Protein AF-A0AAU5YH77-F1 (afdb_monomer)

Radius of gyration: 15.63 Å; Cα contacts (8 Å, |Δi|>4): 44; chains: 1; bounding box: 36×35×32 Å

Sequence (97 aa):
MAREDDSPVEEPLRVAALADRLEVFAEAGFGEAVELAEAGADRAALVRALPPAAAATVGLVGDLDAVRARIDAYAEAGLDEIALVPATAGDRRGSGR

pLDDT: mean 76.53, std 15.7, range [35.44, 93.0]

Secondary structure (DSSP, 8-state):
----------HHHHHHHHHHHHHHHHHTT-HHHHHHHHTT--HHHHHHHS-TTHHHHHS--SSHHHHHHHHHHHHHTT----------TTSTTTT--

Mean predicted aligned error: 9.96 Å

Structure (mmCIF, N/CA/C/O backbone):
data_AF-A0AAU5YH77-F1
#
_entry.id   AF-A0AAU5YH77-F1
#
loop_
_atom_site.group_PDB
_atom_site.id
_atom_site.type_symbol
_atom_site.label_atom_id
_atom_site.label_alt_id
_atom_site.label_comp_id
_atom_site.label_asym_id
_atom_site.label_entity_id
_atom_site.label_seq_id
_atom_site.pdbx_PDB_ins_code
_atom_site.Cartn_x
_atom_site.Cartn_y
_atom_site.Cartn_z
_atom_site.occupancy
_atom_site.B_iso_or_equiv
_atom_site.auth_seq_id
_atom_site.auth_comp_id
_atom_site.auth_asym_id
_atom_site.auth_atom_id
_atom_site.pdbx_PDB_model_num
ATOM 1 N N . MET A 1 1 ? -17.398 6.948 -16.599 1.00 35.44 1 MET A N 1
ATOM 2 C CA . MET A 1 1 ? -16.128 7.254 -17.287 1.00 35.44 1 MET A CA 1
ATOM 3 C C . MET A 1 1 ? -15.520 8.439 -16.559 1.00 35.44 1 MET A C 1
ATOM 5 O O . MET A 1 1 ? -15.899 9.570 -16.841 1.00 35.44 1 MET A O 1
ATOM 9 N N . ALA A 1 2 ? -14.715 8.173 -15.526 1.00 38.72 2 ALA A N 1
ATOM 10 C CA . ALA A 1 2 ? -13.933 9.224 -14.885 1.00 38.72 2 ALA A CA 1
ATOM 11 C C . ALA A 1 2 ? -12.982 9.770 -15.953 1.00 38.72 2 ALA A C 1
ATOM 13 O O . ALA A 1 2 ? -12.313 8.991 -16.631 1.00 38.72 2 ALA A O 1
ATOM 14 N N . ARG A 1 3 ? -13.022 11.080 -16.194 1.00 37.56 3 ARG A N 1
ATOM 15 C CA . ARG A 1 3 ? -11.988 11.726 -16.992 1.00 37.56 3 ARG A CA 1
ATOM 16 C C . ARG A 1 3 ? -10.737 11.672 -16.131 1.00 37.56 3 ARG A C 1
ATOM 18 O O . ARG A 1 3 ? -10.737 12.269 -15.062 1.00 37.56 3 ARG A O 1
ATOM 25 N N . GLU A 1 4 ? -9.748 10.892 -16.552 1.00 47.94 4 GLU A N 1
ATOM 26 C CA . GLU A 1 4 ? -8.393 11.046 -16.036 1.00 47.94 4 GLU A CA 1
ATOM 27 C C . GLU A 1 4 ? -8.035 12.513 -16.283 1.00 47.94 4 GLU A C 1
ATOM 29 O O . GLU A 1 4 ? -8.089 12.986 -17.423 1.00 47.94 4 GLU A O 1
ATOM 34 N N . ASP A 1 5 ? -7.838 13.263 -15.202 1.00 50.09 5 ASP A N 1
ATOM 35 C CA . ASP A 1 5 ? -7.386 14.642 -15.272 1.00 50.09 5 ASP A CA 1
ATOM 36 C C . ASP A 1 5 ? -5.918 14.610 -15.708 1.00 50.09 5 ASP A C 1
ATOM 38 O O . ASP A 1 5 ? -5.005 14.597 -14.892 1.00 50.09 5 ASP A O 1
ATOM 42 N N . ASP A 1 6 ? -5.703 14.502 -17.020 1.00 55.59 6 ASP A N 1
ATOM 43 C CA . ASP A 1 6 ? -4.389 14.527 -17.678 1.00 55.59 6 ASP A CA 1
ATOM 44 C C . ASP A 1 6 ? -3.861 15.970 -17.814 1.00 55.59 6 ASP A C 1
ATOM 46 O O . ASP A 1 6 ? -3.026 16.287 -18.665 1.00 55.59 6 ASP A O 1
ATOM 50 N N . SER A 1 7 ? -4.386 16.890 -16.996 1.00 56.59 7 SER A N 1
ATOM 51 C CA . SER A 1 7 ? -3.865 18.245 -16.901 1.00 56.59 7 SER A CA 1
ATOM 52 C C . SER A 1 7 ? -2.411 18.171 -16.433 1.00 56.59 7 SER A C 1
ATOM 54 O O . SER A 1 7 ? -2.107 17.495 -15.444 1.00 56.59 7 SER A O 1
ATOM 56 N N . PRO A 1 8 ? -1.477 18.853 -17.115 1.00 48.00 8 PRO A N 1
ATOM 57 C CA . PRO A 1 8 ? -0.089 18.848 -16.704 1.00 48.00 8 PRO A CA 1
ATOM 58 C C . PRO A 1 8 ? 0.013 19.494 -15.321 1.00 48.00 8 PRO A C 1
ATOM 60 O O . PRO A 1 8 ? -0.098 20.705 -15.178 1.00 48.00 8 PRO A O 1
ATOM 63 N N . VAL A 1 9 ? 0.231 18.675 -14.293 1.00 57.38 9 VAL A N 1
ATOM 64 C CA . VAL A 1 9 ? 0.684 19.174 -12.994 1.00 57.38 9 VAL A CA 1
ATOM 65 C C . VAL A 1 9 ? 2.024 19.881 -13.207 1.00 57.38 9 VAL A C 1
ATOM 67 O O . VAL A 1 9 ? 2.970 19.287 -13.730 1.00 57.38 9 VAL A O 1
ATOM 70 N N . GLU A 1 10 ? 2.078 21.167 -12.866 1.00 56.41 10 GLU A N 1
ATOM 71 C CA . GLU A 1 10 ? 3.282 22.000 -12.944 1.00 56.41 10 GLU A CA 1
ATOM 72 C C . GLU A 1 10 ? 4.465 21.306 -12.233 1.00 56.41 10 GLU A C 1
ATOM 74 O O . GLU A 1 10 ? 4.271 20.620 -11.227 1.00 56.41 10 GLU A O 1
ATOM 79 N N . GLU A 1 11 ? 5.700 21.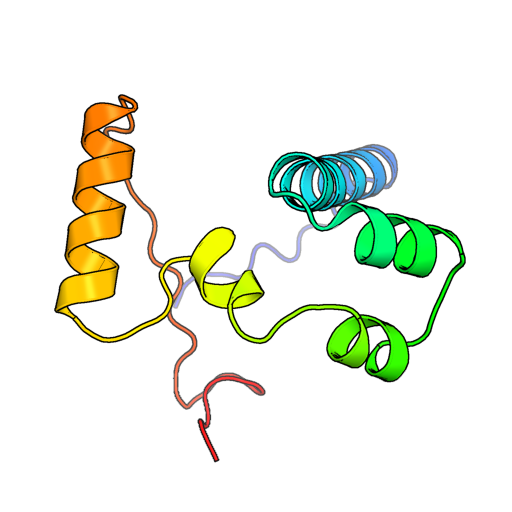464 -12.728 1.00 65.69 11 GLU A N 1
ATOM 80 C CA . GLU A 1 11 ? 6.883 20.763 -12.182 1.00 65.69 11 GLU A CA 1
ATOM 81 C C . GLU A 1 11 ? 7.045 20.847 -10.648 1.00 65.69 11 GLU A C 1
ATOM 83 O O . GLU A 1 11 ? 7.323 19.812 -10.039 1.00 65.69 11 GLU A O 1
ATOM 88 N N . PRO A 1 12 ? 6.812 21.999 -9.984 1.00 51.28 12 PRO A N 1
ATOM 89 C CA . PRO A 1 12 ? 6.888 22.083 -8.525 1.00 51.28 12 PRO A CA 1
ATOM 90 C C . PRO A 1 12 ? 5.850 21.201 -7.814 1.00 51.28 12 PRO A C 1
ATOM 92 O O . PRO A 1 12 ? 6.151 20.602 -6.784 1.00 51.28 12 PRO A O 1
ATOM 95 N N . LEU A 1 13 ? 4.646 21.070 -8.384 1.00 52.97 13 LEU A N 1
ATOM 96 C CA . LEU A 1 13 ? 3.590 20.202 -7.855 1.00 52.97 13 LEU A CA 1
ATOM 97 C C . LEU A 1 13 ? 3.898 18.719 -8.098 1.00 52.97 13 LEU A C 1
ATOM 99 O O . LEU A 1 13 ? 3.539 17.887 -7.270 1.00 52.97 13 LEU A O 1
ATOM 103 N N . ARG A 1 14 ? 4.611 18.370 -9.180 1.00 59.91 14 ARG A N 1
ATOM 104 C CA . ARG A 1 14 ? 5.094 16.993 -9.408 1.00 59.91 14 ARG A CA 1
ATOM 105 C C . ARG A 1 14 ? 6.126 16.567 -8.373 1.00 59.91 14 ARG A C 1
ATOM 107 O O . ARG A 1 14 ? 6.065 15.440 -7.892 1.00 59.91 14 ARG A O 1
ATOM 114 N N . VAL A 1 15 ? 7.066 17.455 -8.050 1.00 55.84 15 VAL A N 1
ATOM 115 C CA . VAL A 1 15 ? 8.105 17.180 -7.051 1.00 55.84 15 VAL A CA 1
ATOM 116 C C . VAL A 1 15 ? 7.485 17.046 -5.663 1.00 55.84 15 VAL A C 1
ATOM 118 O O . VAL A 1 15 ? 7.792 16.078 -4.977 1.00 55.84 15 VAL A O 1
ATOM 121 N N . ALA A 1 16 ? 6.561 17.938 -5.289 1.00 47.00 16 ALA A N 1
ATOM 122 C CA . ALA A 1 16 ? 5.839 17.846 -4.020 1.00 47.00 16 ALA A CA 1
ATOM 123 C C . ALA A 1 16 ? 5.001 16.561 -3.921 1.00 47.00 16 ALA A C 1
ATOM 125 O O . ALA A 1 16 ? 5.145 15.815 -2.965 1.00 47.00 16 ALA A O 1
ATOM 126 N N . ALA A 1 17 ? 4.216 16.220 -4.949 1.00 58.50 17 ALA A N 1
ATOM 127 C CA . ALA A 1 17 ? 3.417 14.993 -4.942 1.00 58.50 17 ALA A CA 1
ATOM 128 C C . ALA A 1 17 ? 4.275 13.716 -4.889 1.00 58.50 17 ALA A C 1
ATOM 130 O O . ALA A 1 17 ? 3.863 12.712 -4.309 1.00 58.50 17 ALA A O 1
ATOM 131 N N . LEU A 1 18 ? 5.464 13.724 -5.504 1.00 62.28 18 LEU A N 1
ATOM 132 C CA . LEU A 1 18 ? 6.394 12.600 -5.422 1.00 62.28 18 LEU A CA 1
ATOM 133 C C . LEU A 1 18 ? 7.054 12.516 -4.039 1.00 62.28 18 LEU A C 1
ATOM 135 O O . LEU A 1 18 ? 7.167 11.413 -3.509 1.00 62.28 18 LEU A O 1
ATOM 139 N N . ALA A 1 19 ? 7.453 13.654 -3.467 1.00 59.88 19 ALA A N 1
ATOM 140 C CA . ALA A 1 19 ? 8.032 13.745 -2.129 1.00 59.88 19 ALA A CA 1
ATOM 141 C C . ALA A 1 19 ? 7.029 13.297 -1.055 1.00 59.88 19 ALA A C 1
ATOM 143 O O . ALA A 1 19 ? 7.348 12.394 -0.287 1.00 59.88 19 ALA A O 1
ATOM 144 N N . ASP A 1 20 ? 5.793 13.802 -1.099 1.00 66.25 20 ASP A N 1
ATOM 145 C CA . ASP A 1 20 ? 4.696 13.383 -0.215 1.00 66.25 20 ASP A CA 1
ATOM 146 C C . ASP A 1 20 ? 4.452 11.874 -0.325 1.00 66.25 20 ASP A C 1
ATOM 148 O O . ASP A 1 20 ? 4.225 11.175 0.663 1.00 66.25 20 ASP A O 1
ATOM 152 N N . ARG A 1 21 ? 4.548 11.323 -1.544 1.00 70.50 21 ARG A N 1
ATOM 153 C CA . ARG A 1 21 ? 4.399 9.883 -1.750 1.00 70.50 21 ARG A CA 1
ATOM 154 C C . ARG A 1 21 ? 5.521 9.105 -1.077 1.00 70.50 21 ARG A C 1
ATOM 156 O O . ARG A 1 21 ? 5.234 8.052 -0.526 1.00 70.50 21 ARG A O 1
ATOM 163 N N . LEU A 1 22 ? 6.769 9.568 -1.149 1.00 80.69 22 LEU A N 1
ATOM 164 C CA . LEU A 1 22 ? 7.921 8.893 -0.541 1.00 80.69 22 LEU A CA 1
ATOM 165 C C . LEU A 1 22 ? 7.914 8.997 0.987 1.00 80.69 22 LEU A C 1
ATOM 167 O O . LEU A 1 22 ? 8.235 8.012 1.651 1.00 80.69 22 LEU A O 1
ATOM 171 N N . GLU A 1 23 ? 7.474 10.128 1.537 1.00 83.50 23 GLU A N 1
ATOM 172 C CA . GLU A 1 23 ? 7.341 10.337 2.981 1.00 83.50 23 GLU A CA 1
ATOM 173 C C . GLU A 1 23 ? 6.391 9.310 3.616 1.00 83.50 23 GLU A C 1
ATOM 175 O O . GLU A 1 23 ? 6.741 8.681 4.613 1.00 83.50 23 GLU A O 1
ATOM 180 N N . VAL A 1 24 ? 5.256 9.012 2.966 1.00 83.88 24 VAL A N 1
ATOM 181 C CA . VAL A 1 24 ? 4.330 7.952 3.411 1.00 83.88 24 VAL A CA 1
ATOM 182 C C . VAL A 1 24 ? 5.004 6.574 3.473 1.00 83.88 24 VAL A C 1
ATOM 184 O O . VAL A 1 24 ? 4.718 5.792 4.379 1.00 83.88 24 VAL A O 1
ATOM 187 N N . PHE A 1 25 ? 5.908 6.244 2.542 1.00 86.62 25 PHE A N 1
ATOM 188 C CA . PHE A 1 25 ? 6.641 4.970 2.590 1.00 86.62 25 PHE A CA 1
ATOM 189 C C . PHE A 1 25 ? 7.711 4.963 3.685 1.00 86.62 25 PHE A C 1
ATOM 191 O O . PHE A 1 25 ? 7.883 3.936 4.342 1.00 86.62 25 PHE A O 1
ATOM 198 N N . ALA A 1 26 ? 8.412 6.078 3.891 1.00 89.00 26 ALA A N 1
ATOM 199 C CA . ALA A 1 26 ? 9.414 6.201 4.943 1.00 89.00 26 ALA A CA 1
ATOM 200 C C . ALA A 1 26 ? 8.776 6.049 6.334 1.00 89.00 26 ALA A C 1
ATOM 202 O O . ALA A 1 26 ? 9.221 5.205 7.114 1.00 89.00 26 ALA A O 1
ATOM 203 N N . GLU A 1 27 ? 7.683 6.770 6.598 1.00 88.25 27 GLU A N 1
ATOM 204 C CA . GLU A 1 27 ? 6.955 6.726 7.874 1.00 88.25 27 GLU A CA 1
ATOM 205 C C . GLU A 1 27 ? 6.289 5.361 8.118 1.00 88.25 27 GLU A C 1
ATOM 207 O O . GLU A 1 27 ? 6.212 4.877 9.244 1.00 88.25 27 GLU A O 1
ATOM 212 N N . ALA A 1 28 ? 5.888 4.666 7.049 1.00 85.88 28 ALA A N 1
ATOM 213 C CA . ALA A 1 28 ? 5.405 3.287 7.121 1.00 85.88 28 ALA A CA 1
ATOM 214 C C . ALA A 1 28 ? 6.515 2.241 7.383 1.00 85.88 28 ALA A C 1
ATOM 216 O O . ALA A 1 28 ? 6.226 1.042 7.423 1.00 85.88 28 ALA A O 1
ATOM 217 N N . GLY A 1 29 ? 7.772 2.668 7.559 1.00 89.50 29 GLY A N 1
ATOM 218 C CA . GLY A 1 29 ? 8.914 1.808 7.877 1.00 89.50 29 GLY A CA 1
ATOM 219 C C . GLY A 1 29 ? 9.664 1.254 6.662 1.00 89.50 29 GLY A C 1
ATOM 220 O O . GLY A 1 29 ? 10.468 0.337 6.812 1.00 89.50 29 GLY A O 1
ATOM 221 N N . PHE A 1 30 ? 9.433 1.791 5.459 1.00 90.69 30 PHE A N 1
ATOM 222 C CA . PHE A 1 30 ? 10.069 1.339 4.212 1.00 90.69 30 PHE A CA 1
ATOM 223 C C . PHE A 1 30 ? 11.222 2.248 3.754 1.00 90.69 30 PHE A C 1
ATOM 225 O O . PHE A 1 30 ? 11.460 2.383 2.554 1.00 90.69 30 PHE A O 1
ATOM 232 N N . GLY A 1 31 ? 11.953 2.855 4.696 1.00 89.81 31 GLY A N 1
ATOM 233 C CA . GLY A 1 31 ? 13.034 3.814 4.419 1.00 89.81 31 GLY A CA 1
ATOM 234 C C . GLY A 1 31 ? 14.106 3.307 3.444 1.00 89.81 31 GLY A C 1
ATOM 235 O O . GLY A 1 31 ? 14.479 4.030 2.530 1.00 89.81 31 GLY A O 1
ATOM 236 N N . GLU A 1 32 ? 14.518 2.039 3.536 1.00 89.75 32 GLU A N 1
ATOM 237 C CA . GLU A 1 32 ? 15.499 1.445 2.605 1.00 89.75 32 GLU A CA 1
ATOM 238 C C . GLU A 1 32 ? 15.012 1.467 1.143 1.00 89.75 32 GLU A C 1
ATOM 240 O O . GLU A 1 32 ? 15.771 1.747 0.215 1.00 89.75 32 GLU A O 1
ATOM 245 N N . ALA A 1 33 ? 13.718 1.222 0.916 1.00 89.81 33 ALA A N 1
ATOM 246 C CA . ALA A 1 33 ? 13.137 1.302 -0.421 1.00 89.81 33 ALA A CA 1
ATOM 247 C C . ALA A 1 33 ? 13.044 2.754 -0.923 1.00 89.81 33 ALA A C 1
ATOM 249 O O . ALA A 1 33 ? 13.134 2.982 -2.131 1.00 89.81 33 ALA A O 1
ATOM 250 N N . VAL A 1 34 ? 12.883 3.724 -0.015 1.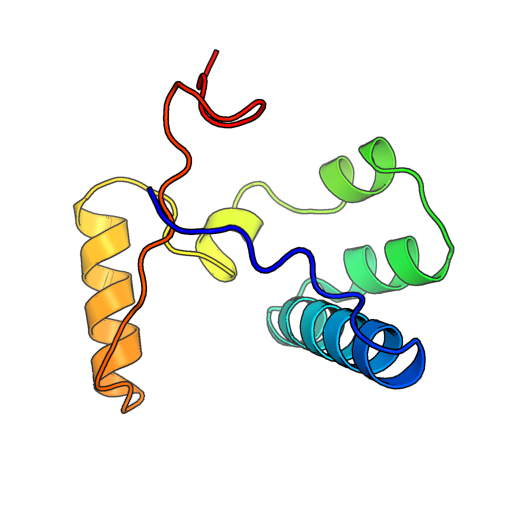00 90.81 34 VAL A N 1
ATOM 251 C CA . VAL A 1 34 ? 12.893 5.160 -0.333 1.00 90.81 34 VAL A CA 1
ATOM 252 C C . VAL A 1 34 ? 14.300 5.614 -0.724 1.00 90.81 34 VAL A C 1
ATOM 254 O O . VAL A 1 34 ? 14.454 6.203 -1.790 1.00 90.81 34 VAL A O 1
ATOM 257 N N . GLU A 1 35 ? 15.330 5.245 0.040 1.00 92.19 35 GLU A N 1
ATOM 258 C CA . GLU A 1 35 ? 16.733 5.549 -0.286 1.00 92.19 35 GLU A CA 1
ATOM 259 C C . GLU A 1 35 ? 17.135 4.988 -1.660 1.00 92.19 35 GLU A C 1
ATOM 261 O O . GLU A 1 35 ? 17.756 5.671 -2.478 1.00 92.19 35 GLU A O 1
ATOM 266 N N . LEU A 1 36 ? 16.724 3.751 -1.962 1.00 90.56 36 LEU A N 1
ATOM 267 C CA . LEU A 1 36 ? 16.942 3.148 -3.278 1.00 90.56 36 LEU A CA 1
ATOM 268 C C . LEU A 1 36 ? 16.230 3.924 -4.395 1.00 90.56 36 LEU A C 1
ATOM 270 O O . LEU A 1 36 ? 16.779 4.063 -5.490 1.00 90.56 36 LEU A O 1
ATOM 274 N N . ALA A 1 37 ? 15.017 4.422 -4.146 1.00 88.88 37 ALA A N 1
ATOM 275 C CA . ALA A 1 37 ? 14.268 5.194 -5.132 1.00 88.88 37 ALA A CA 1
ATOM 276 C C . ALA A 1 37 ? 14.938 6.546 -5.413 1.00 88.88 37 ALA A C 1
ATOM 278 O O . ALA A 1 37 ? 15.077 6.920 -6.578 1.00 88.88 37 ALA A O 1
ATOM 279 N N . GLU A 1 38 ? 15.410 7.238 -4.375 1.00 89.50 38 GLU A N 1
ATOM 280 C CA . GLU A 1 38 ? 16.157 8.496 -4.501 1.00 89.50 38 GLU A CA 1
ATOM 281 C C . GLU A 1 38 ? 17.492 8.309 -5.233 1.00 89.50 38 GLU A C 1
ATOM 283 O O . GLU A 1 38 ? 17.882 9.148 -6.044 1.00 89.50 38 GLU A O 1
ATOM 288 N N . ALA A 1 39 ? 18.153 7.166 -5.032 1.00 92.12 39 ALA A N 1
ATOM 289 C CA . ALA A 1 39 ? 19.358 6.784 -5.766 1.00 92.12 39 ALA A CA 1
ATOM 290 C C . ALA A 1 39 ? 19.099 6.408 -7.242 1.00 92.12 39 ALA A C 1
ATOM 292 O O . ALA A 1 39 ? 20.040 6.093 -7.975 1.00 92.12 39 ALA A O 1
ATOM 293 N N . GLY A 1 40 ? 17.841 6.424 -7.696 1.00 90.75 40 GLY A N 1
ATOM 294 C CA . GLY A 1 40 ? 17.464 6.108 -9.072 1.00 90.75 40 GLY A CA 1
ATOM 295 C C . GLY A 1 40 ? 17.452 4.611 -9.385 1.00 90.75 40 GLY A C 1
ATOM 296 O O . GLY A 1 40 ? 17.635 4.231 -10.545 1.00 90.75 40 GLY A O 1
ATOM 297 N N . ALA A 1 41 ? 17.259 3.749 -8.380 1.00 92.19 41 ALA A N 1
ATOM 298 C CA . ALA A 1 41 ? 17.175 2.308 -8.590 1.00 92.19 41 ALA A CA 1
ATOM 299 C C . ALA A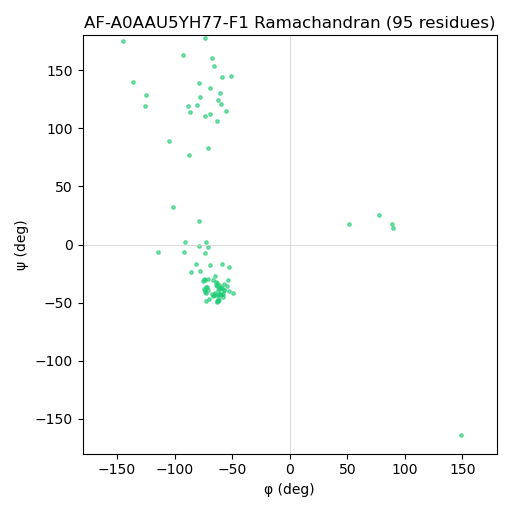 1 41 ? 16.036 1.939 -9.552 1.00 92.19 41 ALA A C 1
ATOM 301 O O . ALA A 1 41 ? 14.954 2.534 -9.558 1.00 92.19 41 ALA A O 1
ATOM 302 N N . ASP A 1 42 ? 16.269 0.908 -10.365 1.00 88.31 42 ASP A N 1
ATOM 303 C CA . ASP A 1 42 ? 15.248 0.438 -11.289 1.00 88.31 42 ASP A CA 1
ATOM 304 C C . ASP A 1 42 ? 14.045 -0.184 -10.557 1.00 88.31 42 ASP A C 1
ATOM 306 O O . ASP A 1 42 ? 14.102 -0.623 -9.403 1.00 88.31 42 ASP A O 1
ATOM 310 N N . ARG A 1 43 ? 12.919 -0.271 -11.272 1.00 85.19 43 ARG A N 1
ATOM 311 C CA . ARG A 1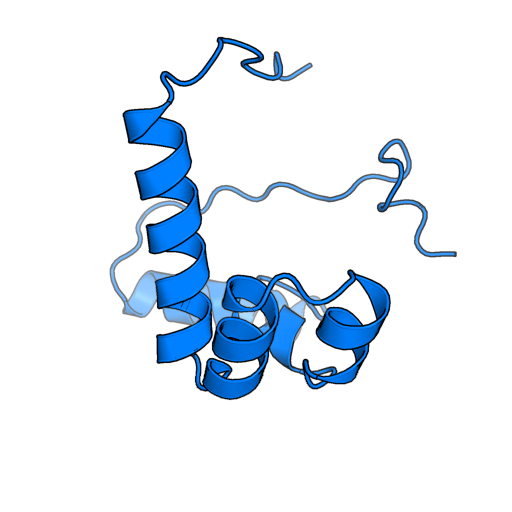 43 ? 11.667 -0.815 -10.735 1.00 85.19 43 ARG A CA 1
ATOM 312 C C . ARG A 1 43 ? 11.827 -2.221 -10.145 1.00 85.19 43 ARG A C 1
ATOM 314 O O . ARG A 1 43 ? 11.123 -2.554 -9.196 1.00 85.19 43 ARG A O 1
ATOM 321 N N . ALA A 1 44 ? 12.667 -3.074 -10.729 1.00 87.06 44 ALA A N 1
ATOM 322 C CA . ALA A 1 44 ? 12.822 -4.447 -10.263 1.00 87.06 44 ALA A CA 1
ATOM 323 C C . ALA A 1 44 ? 13.588 -4.500 -8.935 1.00 87.06 44 ALA A C 1
ATOM 325 O O . ALA A 1 44 ? 13.250 -5.316 -8.080 1.00 87.06 44 ALA A O 1
ATOM 326 N N . ALA A 1 45 ? 14.578 -3.625 -8.747 1.00 88.75 45 ALA A N 1
ATOM 327 C CA . ALA A 1 45 ? 15.274 -3.451 -7.478 1.00 88.75 45 ALA A CA 1
ATOM 328 C C . ALA A 1 45 ? 14.324 -2.964 -6.375 1.00 88.75 45 ALA A C 1
ATOM 330 O O . ALA A 1 45 ? 14.264 -3.589 -5.318 1.00 88.75 45 ALA A O 1
ATOM 331 N N . LEU A 1 46 ? 13.502 -1.949 -6.655 1.00 88.38 46 LEU A N 1
ATOM 332 C CA . LEU A 1 46 ? 12.525 -1.424 -5.693 1.00 88.38 46 LEU A CA 1
ATOM 333 C C . LEU A 1 46 ? 11.484 -2.469 -5.272 1.00 88.38 46 LEU A C 1
ATOM 335 O O . LEU A 1 46 ? 11.178 -2.612 -4.093 1.00 88.38 46 LEU A O 1
ATOM 339 N N . VAL A 1 47 ? 10.966 -3.248 -6.228 1.00 86.38 47 VAL A N 1
ATOM 340 C CA . VAL A 1 47 ? 10.002 -4.323 -5.933 1.00 86.38 47 VAL A CA 1
ATOM 341 C C . VAL A 1 47 ? 10.615 -5.420 -5.060 1.00 86.38 47 VAL A C 1
ATOM 343 O O . VAL A 1 47 ? 9.899 -6.012 -4.263 1.00 86.38 47 VAL A O 1
ATOM 346 N N . ARG A 1 48 ? 11.918 -5.699 -5.190 1.00 88.12 48 ARG A N 1
ATOM 347 C CA . ARG A 1 48 ? 12.604 -6.674 -4.326 1.00 88.12 48 ARG A CA 1
ATOM 348 C C . ARG A 1 48 ? 12.877 -6.142 -2.920 1.00 88.12 48 ARG A C 1
ATOM 350 O O . ARG A 1 48 ? 12.904 -6.943 -1.994 1.00 88.12 48 ARG A O 1
ATOM 357 N N . ALA A 1 49 ? 13.104 -4.837 -2.778 1.00 88.62 49 ALA A N 1
ATOM 358 C CA . ALA A 1 49 ? 13.360 -4.200 -1.487 1.00 88.62 49 ALA A CA 1
ATOM 359 C C . ALA A 1 49 ? 12.087 -4.070 -0.633 1.00 88.62 49 ALA A C 1
ATOM 361 O O . ALA A 1 49 ? 12.151 -4.116 0.591 1.00 88.62 49 ALA A O 1
ATOM 362 N N . LEU A 1 50 ? 10.917 -3.936 -1.266 1.00 87.38 50 LEU A N 1
ATOM 363 C CA . LEU A 1 50 ? 9.647 -3.868 -0.549 1.00 87.38 50 LEU A CA 1
ATOM 364 C C . LEU A 1 50 ? 9.190 -5.264 -0.090 1.00 87.38 50 LEU A C 1
ATOM 366 O O . LEU A 1 50 ? 9.052 -6.169 -0.920 1.00 87.38 50 LEU A O 1
ATOM 370 N N . PRO A 1 51 ? 8.875 -5.457 1.204 1.00 84.81 51 PRO A N 1
ATOM 371 C CA . PRO A 1 51 ? 8.295 -6.710 1.662 1.00 84.81 51 PRO A CA 1
ATOM 372 C C . PRO A 1 51 ? 6.893 -6.905 1.059 1.00 84.81 51 PRO A C 1
ATOM 374 O O . PRO A 1 51 ? 6.187 -5.923 0.818 1.00 84.81 51 PRO A O 1
ATOM 377 N N . PRO A 1 52 ? 6.413 -8.154 0.890 1.00 80.50 52 PRO A N 1
ATOM 378 C CA . PRO A 1 52 ? 5.070 -8.420 0.361 1.00 80.50 52 PRO A CA 1
ATOM 379 C C . PRO A 1 52 ? 3.943 -7.705 1.124 1.00 80.50 52 PRO A C 1
ATOM 381 O O . PRO A 1 52 ? 2.937 -7.321 0.534 1.00 80.50 52 PRO A O 1
ATOM 384 N N . ALA A 1 53 ? 4.132 -7.481 2.429 1.00 79.12 53 ALA A N 1
ATOM 385 C CA . ALA A 1 53 ? 3.185 -6.768 3.281 1.00 79.12 53 ALA A CA 1
ATOM 386 C C . ALA A 1 53 ? 3.072 -5.264 2.967 1.00 79.12 53 ALA A C 1
ATOM 388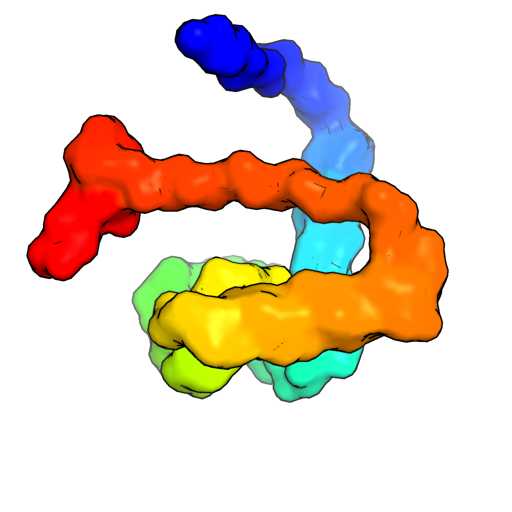 O O . ALA A 1 53 ? 2.073 -4.654 3.337 1.00 79.12 53 ALA A O 1
ATOM 389 N N . ALA A 1 54 ? 4.036 -4.665 2.256 1.00 83.00 54 ALA A N 1
ATOM 390 C CA . ALA A 1 54 ? 4.070 -3.224 2.014 1.00 83.00 54 ALA A CA 1
ATOM 391 C C . ALA A 1 54 ? 2.803 -2.710 1.323 1.00 83.00 54 ALA A C 1
ATOM 393 O O . ALA A 1 54 ? 2.273 -1.674 1.713 1.00 83.00 54 ALA A O 1
ATOM 394 N N . ALA A 1 55 ? 2.263 -3.468 0.362 1.00 78.88 55 ALA A N 1
ATOM 395 C CA . ALA A 1 55 ? 1.025 -3.109 -0.328 1.00 78.88 55 ALA A CA 1
ATOM 396 C C . ALA A 1 55 ? -0.183 -3.028 0.621 1.00 78.88 55 ALA A C 1
ATOM 398 O O . ALA A 1 55 ? -1.023 -2.144 0.469 1.00 78.88 55 ALA A O 1
ATOM 399 N N . ALA A 1 56 ? -0.250 -3.917 1.615 1.00 77.62 56 ALA A N 1
ATOM 400 C CA . ALA A 1 56 ? -1.299 -3.900 2.627 1.00 77.62 56 ALA A CA 1
ATOM 401 C C . ALA A 1 56 ? -1.061 -2.823 3.695 1.00 77.62 56 ALA A C 1
ATOM 403 O O . ALA A 1 56 ? -2.012 -2.376 4.329 1.00 77.62 56 ALA A O 1
ATOM 404 N N . THR A 1 57 ? 0.176 -2.368 3.905 1.00 80.69 57 THR A N 1
ATOM 405 C CA . THR A 1 57 ? 0.473 -1.257 4.822 1.00 80.69 57 THR A CA 1
ATOM 406 C C . THR A 1 57 ? 0.025 0.082 4.240 1.00 80.69 57 THR A C 1
ATOM 408 O O . THR A 1 57 ? -0.683 0.823 4.914 1.00 80.69 57 THR A O 1
ATOM 411 N N . VAL A 1 58 ? 0.366 0.373 2.980 1.00 78.12 58 VAL A N 1
ATOM 412 C CA . VAL A 1 58 ? 0.088 1.687 2.360 1.00 78.12 58 VAL A CA 1
ATOM 413 C C . VAL A 1 58 ? -1.246 1.764 1.612 1.00 78.12 58 VAL A C 1
ATOM 415 O O . VAL A 1 58 ? -1.620 2.832 1.138 1.00 78.12 58 VAL A O 1
ATOM 418 N N . GLY A 1 59 ? -1.966 0.647 1.469 1.00 79.06 59 GLY A N 1
ATOM 419 C CA . GLY A 1 59 ? -3.219 0.592 0.721 1.00 79.06 59 GLY A CA 1
ATOM 420 C C . GLY A 1 59 ? -4.253 -0.371 1.301 1.00 79.06 59 GLY A C 1
ATOM 421 O O . GLY A 1 59 ? -3.998 -1.110 2.251 1.00 79.06 59 GLY A O 1
ATOM 422 N N . LEU A 1 60 ? -5.439 -0.363 0.690 1.00 83.00 60 LEU A N 1
ATOM 423 C CA . LEU A 1 60 ? -6.547 -1.277 0.982 1.00 83.00 60 LEU A CA 1
ATOM 424 C C . LEU A 1 60 ? -6.392 -2.553 0.146 1.00 83.00 60 LEU A C 1
ATOM 426 O O . LEU A 1 60 ? -7.037 -2.719 -0.888 1.00 83.00 60 LEU A O 1
ATOM 430 N N . VAL A 1 61 ? -5.478 -3.429 0.567 1.00 83.31 61 VAL A N 1
ATOM 431 C CA . VAL A 1 61 ? -5.122 -4.663 -0.149 1.00 83.31 61 VAL A CA 1
ATOM 432 C C . VAL A 1 61 ? -5.292 -5.866 0.770 1.00 83.31 61 VAL A C 1
ATOM 434 O O . VAL A 1 61 ? -4.746 -5.889 1.870 1.00 83.31 61 VAL A O 1
ATOM 437 N N . GLY A 1 62 ? -6.013 -6.882 0.303 1.00 80.88 62 GLY A N 1
ATOM 438 C CA . GLY A 1 62 ? -6.268 -8.106 1.057 1.00 80.88 62 GLY A CA 1
ATOM 439 C C . GLY A 1 62 ? -7.619 -8.714 0.704 1.00 80.88 62 GLY A C 1
ATOM 440 O O . GLY A 1 62 ? -8.221 -8.368 -0.315 1.00 80.88 62 GLY A O 1
ATOM 441 N N . ASP A 1 63 ? -8.085 -9.628 1.549 1.00 86.12 63 ASP A N 1
ATOM 442 C CA . ASP A 1 63 ? -9.464 -10.103 1.505 1.00 86.12 63 ASP A CA 1
ATOM 443 C C . ASP A 1 63 ? -10.445 -9.051 2.055 1.00 86.12 63 ASP A C 1
ATOM 445 O O . ASP A 1 63 ? -10.070 -7.954 2.480 1.00 86.12 63 ASP A O 1
ATOM 449 N N . LEU A 1 64 ? -11.737 -9.377 2.008 1.00 88.19 64 LEU A N 1
ATOM 450 C CA . LEU A 1 64 ? -12.798 -8.465 2.426 1.00 88.19 64 LEU A CA 1
ATOM 451 C C . LEU A 1 64 ? -12.675 -8.044 3.897 1.00 88.19 64 LEU A C 1
ATOM 453 O O . LEU A 1 64 ? -12.982 -6.897 4.224 1.00 88.19 64 LEU A O 1
ATOM 457 N N . ASP A 1 65 ? -12.238 -8.948 4.771 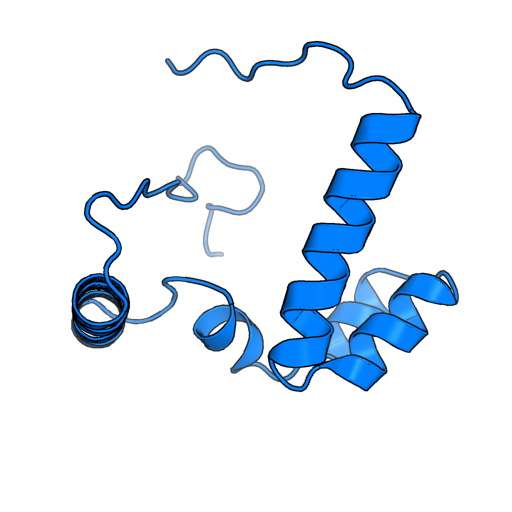1.00 91.31 65 ASP A N 1
ATOM 458 C CA . ASP A 1 65 ? -12.142 -8.678 6.204 1.00 91.31 65 ASP A CA 1
ATOM 459 C C . ASP A 1 65 ? -10.954 -7.757 6.498 1.00 91.31 65 ASP A C 1
ATOM 461 O O . ASP A 1 65 ? -11.101 -6.785 7.242 1.00 91.31 65 ASP A O 1
ATOM 465 N N . ALA A 1 66 ? -9.814 -7.974 5.833 1.00 87.38 66 ALA A N 1
ATOM 466 C CA . ALA A 1 66 ? -8.658 -7.083 5.905 1.00 87.38 66 ALA A CA 1
ATOM 467 C C . ALA A 1 66 ? -8.989 -5.662 5.416 1.00 87.38 66 ALA A C 1
ATOM 469 O O . ALA A 1 66 ? -8.600 -4.675 6.046 1.00 87.38 66 ALA A O 1
ATOM 470 N N . VAL A 1 67 ? -9.741 -5.548 4.315 1.00 89.31 67 VAL A N 1
ATOM 471 C CA . VAL A 1 67 ? -10.174 -4.250 3.774 1.00 89.31 67 VAL A CA 1
ATOM 472 C C . VAL A 1 67 ? -11.123 -3.536 4.739 1.00 89.31 67 VAL A C 1
ATOM 474 O O . VAL A 1 67 ? -10.949 -2.343 4.982 1.00 89.31 67 VAL A O 1
ATOM 477 N N . ARG A 1 68 ? -12.091 -4.247 5.332 1.00 91.25 68 ARG A N 1
ATOM 478 C CA . ARG A 1 68 ? -13.018 -3.670 6.322 1.00 91.25 68 ARG A CA 1
ATOM 479 C C . ARG A 1 68 ? -12.301 -3.178 7.571 1.00 91.25 68 ARG A C 1
ATOM 481 O O . ARG A 1 68 ? -12.485 -2.028 7.946 1.00 91.25 68 ARG A O 1
ATOM 488 N N . ALA A 1 69 ? -11.424 -4.000 8.143 1.00 90.38 69 ALA A N 1
ATOM 489 C CA . ALA A 1 69 ? -10.658 -3.624 9.328 1.00 90.38 69 ALA A CA 1
ATOM 490 C C . ALA A 1 69 ? -9.828 -2.348 9.103 1.00 90.38 69 ALA A C 1
ATOM 492 O O . ALA A 1 69 ? -9.652 -1.538 10.012 1.00 90.38 69 ALA A O 1
ATOM 493 N N . ARG A 1 70 ? -9.323 -2.141 7.880 1.00 88.25 70 ARG A N 1
ATOM 494 C CA . ARG A 1 70 ? -8.593 -0.919 7.538 1.00 88.25 70 ARG A CA 1
ATOM 495 C C . ARG A 1 70 ? -9.504 0.295 7.360 1.00 88.25 70 ARG A C 1
ATOM 497 O O . ARG A 1 70 ? -9.110 1.381 7.769 1.00 88.25 70 ARG A O 1
ATOM 504 N N . ILE A 1 71 ? -10.688 0.124 6.773 1.00 90.94 71 ILE A N 1
ATOM 505 C CA . ILE A 1 71 ? -11.697 1.192 6.698 1.00 90.94 71 ILE A CA 1
ATOM 506 C C . ILE A 1 71 ? -12.062 1.666 8.109 1.00 90.94 71 ILE A C 1
ATOM 508 O O . ILE A 1 71 ? -12.053 2.869 8.354 1.00 90.94 71 ILE A O 1
ATOM 512 N N . ASP A 1 72 ? -12.284 0.736 9.040 1.00 92.50 72 ASP A N 1
ATOM 513 C CA . ASP A 1 72 ? -12.579 1.068 10.437 1.00 92.50 72 ASP A CA 1
ATOM 514 C C . ASP A 1 72 ? -11.417 1.843 11.077 1.00 92.50 72 ASP A C 1
ATOM 516 O O . ASP A 1 72 ? -11.629 2.871 11.711 1.00 92.50 72 ASP A O 1
ATOM 520 N N . ALA A 1 73 ? -10.169 1.423 10.842 1.00 89.50 73 ALA A N 1
ATOM 521 C CA . ALA A 1 73 ? -8.995 2.142 11.340 1.00 89.50 73 ALA A CA 1
ATOM 522 C C . ALA A 1 73 ? -8.885 3.580 10.793 1.00 89.50 73 ALA A C 1
ATOM 524 O O . ALA A 1 73 ? -8.437 4.472 11.510 1.00 89.50 73 ALA A O 1
ATOM 525 N N . TYR A 1 74 ? -9.289 3.823 9.542 1.00 88.06 74 TYR A N 1
ATOM 526 C CA . TYR A 1 74 ? -9.341 5.177 8.983 1.00 88.06 74 TYR A CA 1
ATOM 527 C C . TYR A 1 74 ? -10.468 6.011 9.596 1.00 88.06 74 TYR A C 1
ATOM 529 O O . TYR A 1 74 ? -10.247 7.182 9.899 1.00 88.06 74 TYR A O 1
ATOM 537 N N . ALA A 1 75 ? -11.636 5.414 9.841 1.00 90.19 75 ALA A N 1
ATOM 538 C CA . ALA A 1 75 ? -12.731 6.089 10.531 1.00 90.19 75 ALA A CA 1
ATOM 539 C C . ALA A 1 75 ? -12.335 6.492 11.964 1.00 90.19 75 ALA A C 1
ATOM 541 O O . ALA A 1 75 ? -12.546 7.635 12.361 1.00 90.19 75 ALA A O 1
ATOM 542 N N . GLU A 1 76 ? -11.669 5.606 12.712 1.00 93.00 76 GLU A N 1
ATOM 543 C CA . GLU A 1 76 ? -11.142 5.909 14.055 1.00 93.00 76 GLU A CA 1
ATOM 544 C C . GLU A 1 76 ? -10.046 6.989 14.035 1.00 93.00 76 GLU A C 1
ATOM 546 O O . GLU A 1 76 ? -9.880 7.735 15.000 1.00 93.00 76 GLU A O 1
ATOM 551 N N . ALA A 1 77 ? -9.317 7.119 12.923 1.00 89.69 77 ALA A N 1
ATOM 552 C CA . ALA A 1 77 ? -8.365 8.207 12.701 1.00 89.69 77 ALA A CA 1
ATOM 553 C C . ALA A 1 77 ? -9.035 9.537 12.290 1.00 89.69 77 ALA A C 1
ATOM 555 O O . ALA A 1 77 ? -8.340 10.538 12.118 1.00 89.69 77 ALA A O 1
ATOM 556 N N . GLY A 1 78 ? -10.365 9.566 12.149 1.00 91.62 78 GLY A N 1
ATOM 557 C CA . GLY A 1 78 ? -11.142 10.759 11.816 1.00 91.62 78 GLY A CA 1
ATOM 558 C C . GLY A 1 78 ? -11.321 11.014 10.318 1.00 91.62 78 GLY A C 1
ATOM 559 O O . GLY A 1 78 ? -11.637 12.139 9.942 1.00 91.62 78 GLY A O 1
ATOM 560 N N . LEU A 1 79 ? -11.099 10.017 9.452 1.00 88.88 79 LEU A N 1
ATOM 561 C CA . LEU A 1 79 ? -11.441 10.142 8.034 1.00 88.88 79 LEU A CA 1
ATOM 562 C C . LEU A 1 79 ? -12.939 9.881 7.827 1.00 88.88 79 LEU A C 1
ATOM 564 O O . LEU A 1 79 ? -13.420 8.777 8.073 1.00 88.88 79 LEU A O 1
ATOM 568 N N . ASP A 1 80 ? -13.650 10.879 7.301 1.00 86.69 80 ASP A N 1
ATOM 569 C CA . ASP A 1 80 ? -15.095 10.800 7.039 1.00 86.69 80 ASP A CA 1
ATOM 570 C C . ASP A 1 80 ? -15.439 10.184 5.668 1.00 86.69 80 ASP A C 1
ATOM 572 O O . ASP A 1 80 ? -16.530 9.646 5.472 1.00 86.69 80 ASP A O 1
ATOM 576 N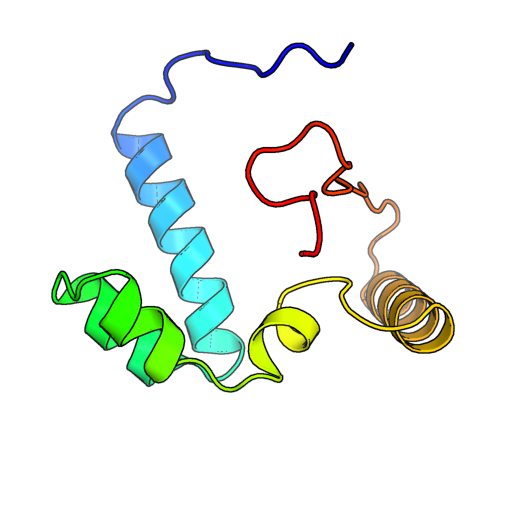 N . GLU A 1 81 ? -14.511 10.246 4.70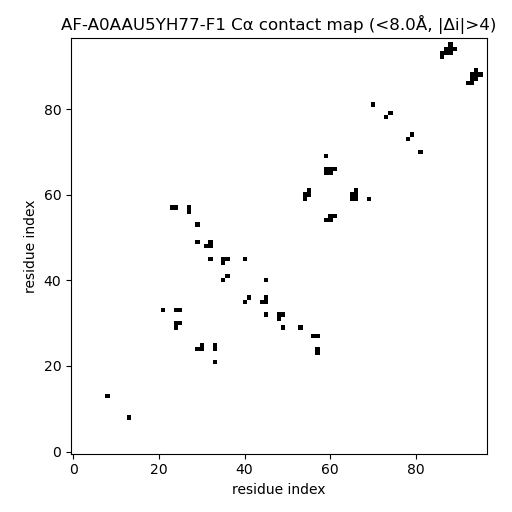6 1.00 86.56 81 GLU A N 1
ATOM 577 C CA . GLU A 1 81 ? -14.699 9.745 3.343 1.00 86.56 81 GLU A CA 1
ATOM 578 C C . GLU A 1 81 ? -13.472 8.971 2.849 1.00 86.56 81 GLU A C 1
ATOM 580 O O . GLU A 1 81 ? -12.325 9.368 3.057 1.00 86.56 81 GLU A O 1
ATOM 585 N N . ILE A 1 82 ? -13.720 7.864 2.140 1.00 83.31 82 ILE A N 1
ATOM 586 C CA . ILE A 1 82 ? -12.682 7.036 1.518 1.00 83.31 82 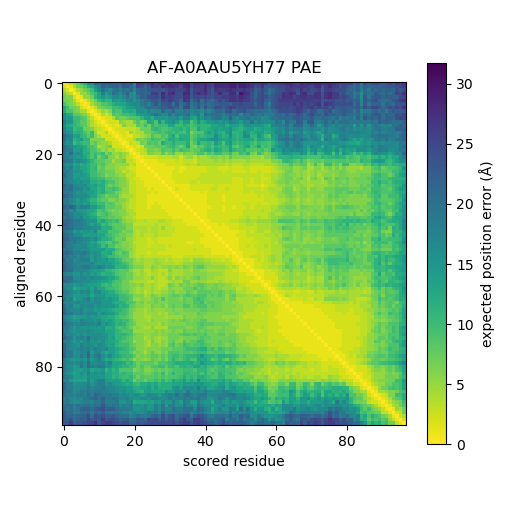ILE A CA 1
ATOM 587 C C . ILE A 1 82 ? -13.008 6.873 0.034 1.00 83.31 82 ILE A C 1
ATOM 589 O O . ILE A 1 82 ? -14.025 6.283 -0.336 1.00 83.31 82 ILE A O 1
ATOM 593 N N . ALA A 1 83 ? -12.107 7.343 -0.827 1.00 83.56 83 ALA A N 1
ATOM 594 C CA . ALA A 1 83 ? -12.174 7.087 -2.259 1.00 83.56 83 ALA A CA 1
ATOM 595 C C . ALA A 1 83 ? -11.485 5.756 -2.596 1.00 83.56 83 ALA A C 1
ATOM 597 O O . ALA A 1 83 ? -10.268 5.614 -2.471 1.00 83.56 83 ALA A O 1
ATOM 598 N N . LEU A 1 84 ? -12.261 4.778 -3.064 1.00 80.44 84 LEU A N 1
ATOM 599 C CA . LEU A 1 84 ? -11.724 3.529 -3.602 1.00 80.44 84 LEU A CA 1
ATOM 600 C C . LEU A 1 84 ? -11.449 3.684 -5.100 1.00 80.44 84 LEU A C 1
ATOM 602 O O . LEU A 1 84 ? -12.374 3.895 -5.885 1.00 80.44 84 LEU A O 1
ATOM 606 N N . VAL A 1 85 ? -10.187 3.521 -5.499 1.00 79.06 85 VAL A N 1
ATOM 607 C CA . VAL A 1 85 ? -9.771 3.429 -6.907 1.00 79.06 85 VAL A CA 1
ATOM 608 C C . VAL A 1 85 ? -9.442 1.964 -7.209 1.00 79.06 85 VAL A C 1
ATOM 610 O O . VAL A 1 85 ? -8.310 1.528 -6.985 1.00 79.06 85 VAL A O 1
ATOM 613 N N . PRO A 1 86 ? -10.423 1.154 -7.645 1.00 70.50 86 PRO A N 1
ATOM 614 C CA . PRO A 1 86 ? -10.172 -0.248 -7.938 1.00 70.50 86 PRO A CA 1
ATOM 615 C C . PRO A 1 86 ? -9.297 -0.381 -9.186 1.00 70.50 86 PRO A C 1
ATOM 617 O O . PRO A 1 86 ? -9.582 0.231 -10.212 1.00 70.50 86 PRO A O 1
ATOM 620 N N . ALA A 1 87 ? -8.284 -1.246 -9.128 1.00 69.94 87 ALA A N 1
ATOM 621 C CA . ALA A 1 87 ? -7.669 -1.770 -10.342 1.00 69.94 87 ALA A CA 1
ATOM 622 C C . ALA A 1 87 ? -8.639 -2.787 -10.961 1.00 69.94 87 ALA A C 1
ATOM 624 O O . ALA A 1 87 ? -8.903 -3.849 -10.400 1.00 69.94 87 ALA A O 1
ATOM 625 N N . THR A 1 88 ? -9.214 -2.439 -12.102 1.00 66.12 88 THR A N 1
ATOM 626 C CA . THR A 1 88 ? -10.178 -3.249 -12.845 1.00 66.12 88 THR A CA 1
ATOM 627 C C . THR A 1 88 ? -9.482 -4.120 -13.887 1.00 66.12 88 THR A C 1
ATOM 629 O O . THR A 1 88 ? -8.359 -3.851 -14.305 1.00 66.12 88 THR A O 1
ATOM 632 N N . ALA A 1 89 ? -10.167 -5.149 -14.392 1.00 65.88 89 ALA A N 1
ATOM 633 C CA . ALA A 1 89 ? -9.628 -6.023 -15.440 1.00 65.88 89 ALA A CA 1
ATOM 634 C C . ALA A 1 89 ? -9.242 -5.285 -16.745 1.00 65.88 89 ALA A C 1
ATOM 636 O O . ALA A 1 89 ? -8.519 -5.850 -17.566 1.00 65.88 89 ALA A O 1
ATOM 637 N N . GLY A 1 90 ? -9.724 -4.051 -16.943 1.00 66.62 90 GLY A N 1
ATOM 638 C CA . GLY A 1 90 ? -9.338 -3.181 -18.056 1.00 66.62 90 GLY A CA 1
ATOM 639 C C . GLY A 1 90 ? -8.018 -2.434 -17.837 1.00 66.62 90 GLY A C 1
ATOM 640 O O . GLY A 1 90 ? -7.420 -1.965 -18.804 1.00 66.62 90 GLY A O 1
ATOM 641 N N . ASP A 1 91 ? -7.530 -2.359 -16.599 1.00 67.06 91 ASP A N 1
ATOM 642 C CA . ASP A 1 91 ? -6.272 -1.700 -16.282 1.00 67.06 91 ASP A CA 1
ATOM 643 C C . ASP A 1 91 ? -5.096 -2.605 -16.627 1.00 67.06 91 ASP A C 1
ATOM 645 O O . ASP A 1 91 ? -5.083 -3.796 -16.307 1.00 67.06 91 ASP A O 1
ATOM 649 N N . ARG A 1 92 ? -4.035 -2.019 -17.197 1.00 62.16 92 ARG A N 1
ATOM 650 C CA . ARG A 1 92 ? -2.793 -2.736 -17.557 1.00 62.16 92 ARG A CA 1
ATOM 651 C C . ARG A 1 92 ? -2.200 -3.537 -16.382 1.00 62.16 92 ARG A C 1
ATOM 653 O O . ARG A 1 92 ? -1.390 -4.430 -16.604 1.00 62.16 92 ARG A O 1
ATOM 660 N N . ARG A 1 93 ? -2.573 -3.209 -15.138 1.00 57.62 93 ARG A N 1
ATOM 661 C CA . ARG A 1 93 ? -2.166 -3.914 -13.911 1.00 57.62 93 ARG A CA 1
ATOM 662 C C . ARG A 1 93 ? -3.304 -4.623 -13.161 1.00 57.62 93 ARG A C 1
ATOM 664 O O . ARG A 1 93 ? -3.006 -5.332 -12.210 1.00 57.62 93 ARG A O 1
ATOM 671 N N . GLY A 1 94 ? -4.566 -4.467 -13.562 1.00 50.06 94 GLY A N 1
ATOM 672 C CA . GLY A 1 94 ? -5.717 -5.061 -12.867 1.00 50.06 94 GLY A CA 1
ATOM 673 C C . GLY A 1 94 ? -6.121 -6.446 -13.378 1.00 50.06 94 GLY A C 1
ATOM 674 O O . GLY A 1 94 ? -7.068 -7.041 -12.874 1.00 50.06 94 GLY A O 1
ATOM 675 N N . SER A 1 95 ? -5.396 -7.007 -14.353 1.00 54.91 95 SER A N 1
ATOM 676 C CA . SER A 1 95 ? -5.706 -8.327 -14.910 1.00 54.91 95 SER A CA 1
ATOM 677 C C . SER A 1 95 ? -5.368 -9.511 -13.998 1.00 54.91 95 SER A C 1
ATOM 679 O O . SER A 1 95 ? -5.720 -10.627 -14.367 1.00 54.91 95 SER A O 1
ATOM 681 N N . GLY A 1 96 ? -4.705 -9.298 -12.852 1.00 54.50 96 GLY A N 1
ATOM 682 C CA . GLY A 1 96 ? -4.516 -10.301 -11.788 1.00 54.50 96 GLY A CA 1
ATOM 683 C C . GLY A 1 96 ? -3.946 -11.664 -12.214 1.00 54.50 96 GLY A C 1
ATOM 684 O O . GLY A 1 96 ? -4.114 -12.632 -11.479 1.00 54.50 96 GLY A O 1
ATOM 685 N N . ARG A 1 97 ? -3.326 -11.755 -13.396 1.00 46.69 97 ARG A N 1
ATOM 686 C CA . ARG A 1 97 ? -2.710 -12.968 -13.943 1.00 46.69 97 ARG A CA 1
ATOM 687 C C . ARG A 1 97 ? -1.202 -12.849 -13.913 1.00 46.69 97 ARG A C 1
ATOM 689 O O . ARG A 1 97 ? -0.716 -11.757 -14.288 1.00 46.69 97 ARG A O 1
#

Foldseek 3Di:
DPPPCPPDDPPVRVVVVVVVVLVLCVVLVLVVLSVCVVVVHDPVVSVVSDDPCSCLSSDQDDDPVSNVVVVVVVVVVVDPDDDDDQLDCPHPPNVPD

Solvent-accessible surface area (backbone atoms only — not comparable to full-atom values): 6089 Å² total; per-residue (Å²): 132,82,75,78,81,79,67,82,69,53,70,72,57,48,52,48,56,50,49,57,55,43,50,57,39,37,77,72,69,39,44,70,38,44,55,41,52,76,72,64,53,55,71,71,57,44,58,68,60,46,56,87,63,47,57,46,71,81,42,87,49,73,56,74,66,57,35,48,57,49,52,51,53,39,43,77,72,68,49,91,77,83,89,82,81,79,70,40,70,86,37,98,78,25,58,86,120